Protein AF-A0A949I722-F1 (afdb_monomer_lite)

Radius of gyration: 18.89 Å; chains: 1; bounding box: 50×32×34 Å

pLDDT: mean 86.45, std 18.42, range [39.22, 98.5]

Sequence (75 aa):
RQKGHTELYRGAEYVVDFLPKVKIEVVVRDEQVEPAIDSIVKAARTGKIGDGKIFVTTVERTIRIRTGEQDEAAV

Secondary structure (DSSP, 8-state):
-----EEEETTEEEE-PPPP---------GGGHHHHHHHHHHHH--SSTT---------S--B-TTT--BGGGG-

Foldseek 3Di:
DDDFDFDDDPNDTDRPDDDDDDDDDDDDDPVCPVVVVVVLCVVQDPVDPPSDDDDDDDDPKAAQPVPRDIDPRRD

Structure (mmCIF, N/CA/C/O backbone):
data_AF-A0A949I722-F1
#
_entry.id   AF-A0A949I722-F1
#
loop_
_atom_site.group_PDB
_atom_site.id
_atom_site.type_symbol
_atom_site.label_atom_id
_atom_site.label_alt_id
_atom_site.label_comp_id
_atom_site.label_asym_id
_atom_site.label_entity_id
_atom_site.label_seq_id
_atom_site.pdbx_PDB_ins_code
_atom_site.Cartn_x
_atom_site.Cartn_y
_atom_site.Cartn_z
_atom_site.occupancy
_atom_site.B_iso_or_equiv
_atom_site.auth_seq_id
_atom_site.auth_comp_id
_atom_site.auth_asym_id
_atom_site.auth_atom_id
_atom_site.pdbx_PDB_model_num
ATOM 1 N N . ARG A 1 1 ? 3.682 22.789 -16.255 1.00 41.41 1 ARG A N 1
ATOM 2 C CA . ARG A 1 1 ? 4.456 23.073 -17.489 1.00 41.41 1 ARG A CA 1
ATOM 3 C C . ARG A 1 1 ? 5.887 22.629 -17.219 1.00 41.41 1 ARG A C 1
ATOM 5 O O . ARG A 1 1 ? 6.545 23.224 -16.385 1.00 41.41 1 ARG A O 1
ATOM 12 N N . GLN A 1 2 ? 6.272 21.512 -17.818 1.00 45.53 2 GLN A N 1
ATOM 13 C CA . GLN A 1 2 ? 7.553 20.818 -17.678 1.00 45.53 2 GLN A CA 1
ATOM 14 C C . GLN A 1 2 ? 8.674 21.608 -18.373 1.00 45.53 2 GLN A C 1
ATOM 16 O O . GLN A 1 2 ? 8.442 22.079 -19.486 1.00 45.53 2 GLN A O 1
ATOM 21 N N . LYS A 1 3 ? 9.846 21.746 -17.738 1.00 39.22 3 LYS A N 1
ATOM 22 C CA . LYS A 1 3 ? 11.185 21.872 -18.354 1.00 39.22 3 LYS A CA 1
ATOM 23 C C . LYS A 1 3 ? 12.241 21.731 -17.249 1.00 39.22 3 LYS A C 1
ATOM 25 O O . LYS A 1 3 ? 12.071 22.311 -16.183 1.00 39.22 3 LYS A O 1
ATOM 30 N N . GLY A 1 4 ? 13.241 20.887 -17.501 1.00 46.16 4 GLY A N 1
AT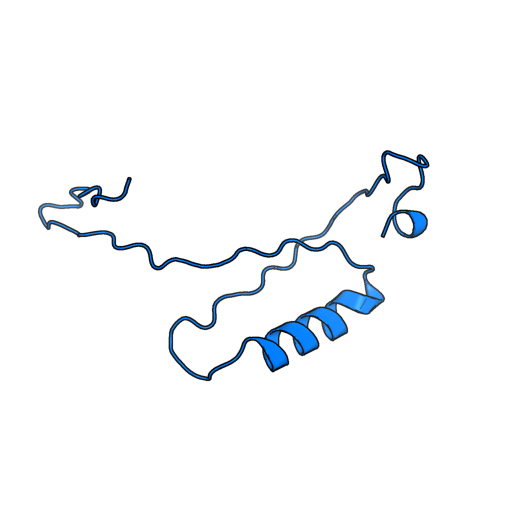OM 31 C CA . GLY A 1 4 ? 14.212 20.393 -16.529 1.00 46.16 4 GLY A CA 1
ATOM 32 C C . GLY A 1 4 ? 14.895 21.487 -15.716 1.00 46.16 4 GLY A C 1
ATOM 33 O O . GLY A 1 4 ? 15.360 22.489 -16.256 1.00 46.16 4 GLY A O 1
ATOM 34 N N . HIS A 1 5 ? 14.945 21.268 -14.406 1.00 50.84 5 HIS A N 1
ATOM 35 C CA . HIS A 1 5 ? 15.839 21.998 -13.526 1.00 50.84 5 HIS A CA 1
ATOM 36 C C . HIS A 1 5 ? 17.205 21.312 -13.591 1.00 50.84 5 HIS A 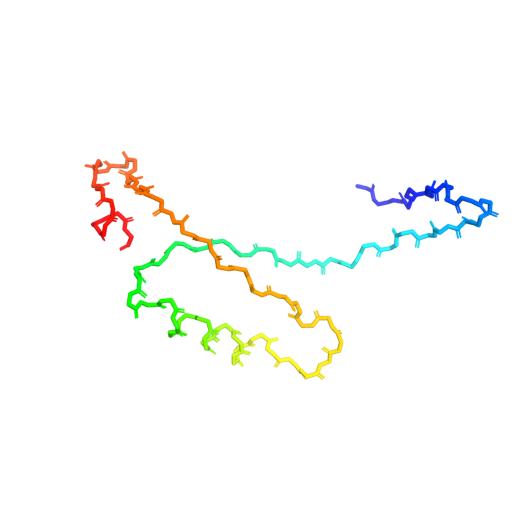C 1
ATOM 38 O O . HIS A 1 5 ? 17.366 20.195 -13.107 1.00 50.84 5 HIS A O 1
ATOM 44 N N . THR A 1 6 ? 18.169 21.966 -14.235 1.00 48.38 6 THR A N 1
ATOM 45 C CA . THR A 1 6 ? 19.576 21.562 -14.196 1.00 48.38 6 THR A CA 1
ATOM 46 C C . THR A 1 6 ? 20.166 22.049 -12.875 1.00 48.38 6 THR A C 1
ATOM 48 O O . THR A 1 6 ? 20.402 23.245 -12.709 1.00 48.38 6 THR A O 1
ATOM 51 N N . GLU A 1 7 ? 20.386 21.148 -11.919 1.00 52.50 7 GLU A N 1
ATOM 52 C CA . GLU A 1 7 ? 21.197 21.449 -10.736 1.00 52.50 7 GLU A CA 1
ATOM 53 C C . GLU A 1 7 ? 22.661 21.096 -11.026 1.00 52.50 7 GLU A C 1
ATOM 55 O O . GLU A 1 7 ? 22.993 19.972 -11.407 1.00 52.50 7 GLU A O 1
ATOM 60 N N . LEU A 1 8 ? 23.557 22.072 -10.866 1.00 51.62 8 LEU A N 1
ATOM 61 C CA . LEU A 1 8 ? 24.999 21.854 -10.960 1.00 51.62 8 LEU A CA 1
ATOM 62 C C . LEU A 1 8 ? 25.497 21.147 -9.693 1.00 51.62 8 LEU A C 1
ATOM 64 O O . LEU A 1 8 ? 25.569 21.759 -8.629 1.00 51.62 8 LEU A O 1
ATOM 68 N N . TYR A 1 9 ? 25.937 19.893 -9.817 1.00 53.31 9 TYR A N 1
ATOM 69 C CA . TYR A 1 9 ? 26.699 19.210 -8.769 1.00 53.31 9 TYR A CA 1
ATOM 70 C C . TYR A 1 9 ? 28.120 18.927 -9.269 1.00 53.31 9 TYR A C 1
ATOM 72 O O . TYR A 1 9 ? 28.333 18.121 -10.171 1.00 53.31 9 TYR A O 1
ATOM 80 N N . ARG A 1 10 ? 29.112 19.619 -8.689 1.00 56.66 10 ARG A N 1
ATOM 81 C CA . ARG A 1 10 ? 30.557 19.459 -8.976 1.00 56.66 10 ARG A CA 1
ATOM 82 C C . ARG A 1 10 ? 30.958 19.576 -10.460 1.00 56.66 10 ARG A C 1
ATOM 84 O O . ARG A 1 10 ? 31.817 18.836 -10.926 1.00 56.66 10 ARG A O 1
ATOM 91 N N . GLY A 1 11 ? 30.377 20.527 -11.191 1.00 63.97 11 GLY A N 1
ATOM 92 C CA . GLY A 1 11 ? 30.833 20.868 -12.547 1.00 63.97 11 GLY A CA 1
ATOM 93 C C . GLY A 1 11 ? 30.390 19.910 -13.659 1.00 63.97 11 GLY A C 1
ATOM 94 O O . GLY A 1 11 ? 30.876 20.041 -14.777 1.00 63.97 11 GLY A O 1
ATOM 95 N N . ALA A 1 12 ? 29.462 18.989 -13.382 1.00 57.69 12 ALA A N 1
ATOM 96 C CA . ALA A 1 12 ? 28.763 18.206 -14.397 1.00 57.69 12 ALA A CA 1
ATOM 97 C C . ALA A 1 12 ? 27.277 18.601 -14.423 1.00 57.69 12 ALA A C 1
ATOM 99 O O . ALA A 1 12 ? 26.632 18.678 -13.374 1.00 57.69 12 ALA A O 1
ATOM 100 N N . GLU A 1 1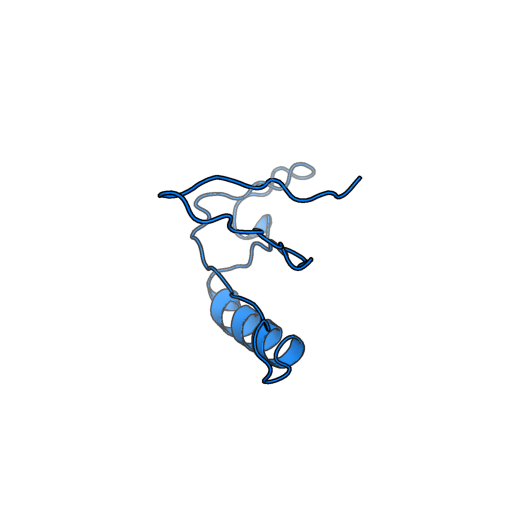3 ? 26.743 18.875 -15.614 1.00 55.62 13 GLU A N 1
ATOM 101 C CA . GLU A 1 13 ? 25.309 19.082 -15.819 1.00 55.62 13 GLU A CA 1
ATOM 102 C C . GLU A 1 13 ? 24.587 17.743 -15.643 1.00 55.62 13 GLU A C 1
ATOM 104 O O . GLU A 1 13 ? 24.740 16.834 -16.459 1.00 55.62 13 GLU A O 1
ATOM 109 N N . TYR A 1 14 ? 23.795 17.606 -14.580 1.00 55.69 14 TYR A N 1
ATOM 110 C CA . TYR A 1 14 ? 22.850 16.502 -14.461 1.00 55.69 14 TYR A CA 1
ATOM 111 C C . TYR A 1 14 ? 21.476 17.002 -14.891 1.00 55.69 14 TYR A C 1
ATOM 113 O O . TYR A 1 14 ? 20.859 17.836 -14.227 1.00 55.69 14 TYR A O 1
ATOM 121 N N . VAL A 1 15 ? 20.982 16.480 -16.012 1.00 60.97 15 VAL A N 1
ATOM 122 C CA . VAL A 1 15 ? 19.556 16.558 -16.327 1.00 60.97 15 VAL A CA 1
ATOM 123 C C . VAL A 1 15 ? 18.858 15.578 -15.389 1.00 60.97 15 VAL A C 1
ATOM 125 O O . VAL A 1 15 ? 18.955 14.362 -15.558 1.00 60.97 15 VAL A O 1
ATOM 128 N N . VAL A 1 16 ? 18.208 16.099 -14.350 1.00 60.22 16 VAL A N 1
ATOM 129 C CA . VAL A 1 16 ? 17.398 15.282 -13.444 1.00 60.22 16 VAL A CA 1
ATOM 130 C C . VAL A 1 16 ? 16.028 15.090 -14.088 1.00 60.22 16 VAL A C 1
ATOM 132 O O . VAL A 1 16 ? 15.118 15.903 -13.922 1.00 60.22 16 VAL A O 1
ATOM 135 N N . ASP A 1 17 ? 15.895 14.016 -14.862 1.00 72.12 17 ASP A N 1
ATOM 136 C CA . ASP A 1 17 ? 14.616 13.616 -15.439 1.00 72.12 17 ASP A CA 1
ATOM 137 C C . ASP A 1 17 ? 13.798 12.815 -14.423 1.00 72.12 17 ASP A C 1
ATOM 139 O O . ASP A 1 17 ? 14.158 11.710 -14.008 1.00 72.12 17 ASP A O 1
ATOM 143 N N . PHE A 1 18 ? 12.648 13.365 -14.042 1.00 76.81 18 PHE A N 1
ATOM 144 C CA . PHE A 1 18 ? 11.659 12.646 -13.252 1.00 76.81 18 PHE A CA 1
ATOM 145 C C . PHE A 1 18 ? 10.715 11.880 -14.174 1.00 76.81 18 PHE A C 1
ATOM 147 O O . PHE A 1 18 ? 10.022 12.464 -15.011 1.00 76.81 18 PHE A O 1
ATOM 154 N N . LEU A 1 19 ? 10.640 10.564 -13.985 1.00 84.69 19 LEU A N 1
ATOM 155 C CA . LEU A 1 19 ? 9.613 9.750 -14.624 1.00 84.69 19 LEU A CA 1
ATOM 156 C C . LEU A 1 19 ? 8.285 9.915 -13.871 1.00 84.69 19 LEU A C 1
ATOM 158 O O . LEU A 1 19 ? 8.272 9.787 -12.643 1.00 84.69 19 LEU A O 1
ATOM 162 N N . PRO A 1 20 ? 7.159 10.149 -14.568 1.00 91.25 20 PRO A N 1
ATOM 163 C CA . PRO A 1 20 ? 5.859 10.242 -13.920 1.00 91.25 20 PRO A CA 1
ATOM 164 C C . PRO A 1 20 ? 5.496 8.906 -13.256 1.00 91.25 20 PRO A C 1
ATOM 166 O O . PRO A 1 20 ? 5.608 7.837 -13.863 1.00 91.25 20 PRO A O 1
ATOM 169 N N . LYS A 1 21 ? 5.056 8.971 -11.997 1.00 94.56 21 LYS A N 1
ATOM 170 C CA . LYS A 1 21 ? 4.582 7.836 -11.191 1.00 94.56 21 LYS A CA 1
ATOM 171 C C . LYS A 1 21 ? 3.325 8.243 -10.428 1.00 94.56 21 LYS A C 1
ATOM 173 O O . LYS A 1 21 ? 3.152 9.415 -10.105 1.00 94.56 21 LYS A O 1
ATOM 178 N N . VAL A 1 22 ? 2.466 7.271 -10.130 1.00 95.44 22 VAL A N 1
ATOM 179 C CA . VAL A 1 22 ? 1.299 7.464 -9.260 1.00 95.44 22 VAL A CA 1
ATOM 180 C C . VAL A 1 22 ? 1.690 7.069 -7.840 1.00 95.44 22 VAL A C 1
ATOM 182 O O . VAL A 1 22 ? 2.235 5.986 -7.634 1.00 95.44 22 VAL A O 1
ATOM 185 N N . LYS A 1 23 ? 1.416 7.944 -6.869 1.00 96.44 23 LYS A N 1
ATOM 186 C CA . LYS A 1 23 ? 1.513 7.628 -5.441 1.00 96.44 23 LYS A CA 1
ATOM 187 C C . LYS A 1 23 ? 0.127 7.224 -4.947 1.00 96.44 23 LYS A C 1
ATOM 189 O O . LYS A 1 23 ? -0.832 7.960 -5.163 1.00 96.44 23 LYS A O 1
ATOM 194 N N . ILE A 1 24 ? 0.039 6.065 -4.304 1.00 96.56 24 ILE A N 1
ATOM 195 C CA . ILE A 1 24 ? -1.167 5.588 -3.626 1.00 96.56 24 ILE A CA 1
ATOM 196 C C . ILE A 1 24 ? -0.856 5.579 -2.133 1.00 96.56 24 ILE A C 1
ATOM 198 O O . ILE A 1 24 ? 0.173 5.045 -1.726 1.00 96.56 24 ILE A O 1
ATOM 202 N N . GLU A 1 25 ? -1.735 6.180 -1.340 1.00 97.62 25 GLU A N 1
ATOM 203 C CA . GLU A 1 25 ? -1.682 6.147 0.119 1.00 97.62 25 GLU A CA 1
ATOM 204 C C . GLU A 1 25 ? -2.986 5.539 0.615 1.00 97.62 25 GLU A C 1
ATOM 206 O O . GLU A 1 25 ? -4.071 6.010 0.274 1.00 97.62 25 GLU A O 1
ATOM 211 N N . VAL A 1 26 ? -2.868 4.457 1.376 1.00 96.44 26 VAL A N 1
ATOM 212 C CA . VAL A 1 26 ? -3.997 3.723 1.937 1.00 96.44 26 VAL A CA 1
ATOM 213 C C . VAL A 1 26 ? -3.644 3.329 3.362 1.00 96.44 26 VAL A C 1
ATOM 215 O O . VAL A 1 26 ? -2.530 2.881 3.627 1.00 96.44 26 VAL A O 1
ATOM 218 N N . VAL A 1 27 ? -4.590 3.535 4.273 1.00 97.19 27 VAL A N 1
ATOM 219 C CA . VAL A 1 27 ? -4.514 3.042 5.648 1.00 97.19 27 VAL A CA 1
ATOM 220 C C . VAL A 1 27 ? -5.334 1.764 5.696 1.00 97.19 27 VAL A C 1
ATOM 222 O O . VAL A 1 27 ? -6.448 1.728 5.175 1.00 97.19 27 VAL A O 1
ATOM 225 N N . VAL A 1 28 ? -4.759 0.714 6.265 1.00 96.81 28 VAL A N 1
ATOM 226 C CA . VAL A 1 28 ? -5.399 -0.591 6.440 1.00 96.81 28 VAL A CA 1
ATOM 227 C C . VAL A 1 28 ? -5.192 -1.040 7.880 1.00 96.81 28 VAL A C 1
ATOM 229 O O . VAL A 1 28 ? -4.284 -0.549 8.548 1.00 96.81 28 VAL A O 1
ATOM 232 N N . ARG A 1 29 ? -6.032 -1.963 8.352 1.00 96.19 29 ARG A N 1
ATOM 233 C CA . ARG A 1 29 ? -5.828 -2.610 9.654 1.00 96.19 29 ARG A CA 1
ATOM 234 C C . ARG A 1 29 ? -4.559 -3.461 9.631 1.00 96.19 29 ARG A C 1
ATOM 236 O O . ARG A 1 29 ? -4.179 -3.957 8.566 1.00 96.19 29 ARG A O 1
ATOM 243 N N . ASP A 1 30 ? -3.937 -3.655 10.790 1.00 95.69 30 ASP A N 1
ATOM 244 C CA . ASP A 1 30 ? -2.652 -4.353 10.919 1.00 95.69 30 ASP A CA 1
ATOM 245 C C . ASP A 1 30 ? -2.699 -5.766 10.316 1.00 95.69 30 ASP A C 1
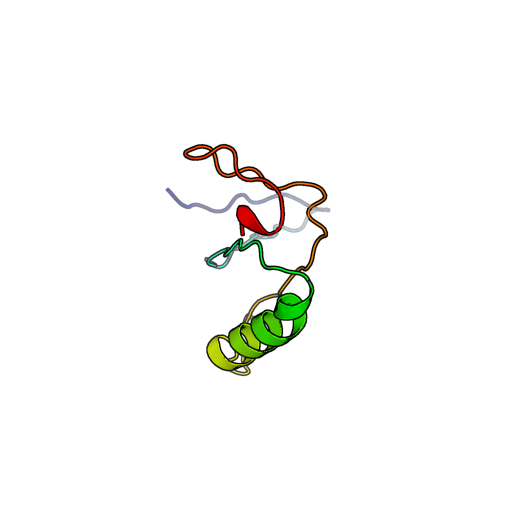ATOM 247 O O . ASP A 1 30 ? -1.794 -6.162 9.579 1.00 95.69 30 ASP A O 1
ATOM 251 N N . GLU A 1 31 ? -3.798 -6.503 10.512 1.00 96.69 31 GLU A N 1
ATOM 252 C CA . GLU A 1 31 ? -3.977 -7.841 9.938 1.00 96.69 31 GLU A CA 1
ATOM 253 C C . GLU A 1 31 ? -4.094 -7.858 8.402 1.00 96.69 31 GLU A C 1
ATOM 255 O O . GLU A 1 31 ? -3.996 -8.917 7.779 1.00 96.69 31 GLU A O 1
ATOM 260 N N . GLN A 1 32 ? -4.305 -6.698 7.772 1.00 97.44 32 GLN A N 1
ATOM 261 C CA . GLN A 1 32 ? -4.437 -6.551 6.322 1.00 97.44 32 GLN A CA 1
ATOM 262 C C . GLN A 1 32 ? -3.173 -6.023 5.640 1.00 97.44 32 GLN A C 1
ATOM 264 O O . GLN A 1 32 ? -3.145 -5.983 4.409 1.00 97.44 32 GLN A O 1
ATOM 269 N N . VAL A 1 33 ? -2.127 -5.664 6.392 1.00 97.62 33 VAL A N 1
ATOM 270 C CA . VAL A 1 33 ? -0.879 -5.113 5.836 1.00 97.62 33 VAL A CA 1
ATOM 271 C C . VAL A 1 33 ? -0.236 -6.085 4.842 1.00 97.62 33 VAL A C 1
ATOM 273 O O . VAL A 1 33 ? -0.068 -5.733 3.674 1.00 97.62 33 VAL A O 1
ATOM 276 N N . GLU A 1 34 ? 0.052 -7.321 5.259 1.00 98.38 34 GLU A N 1
ATOM 277 C CA . GLU A 1 34 ? 0.677 -8.328 4.385 1.00 98.38 34 GLU A CA 1
ATOM 278 C C . GLU A 1 34 ? -0.211 -8.687 3.171 1.00 98.38 34 GLU A C 1
ATOM 280 O O . GLU A 1 34 ? 0.264 -8.584 2.035 1.00 98.38 34 GLU A O 1
ATOM 285 N N . PRO A 1 35 ? -1.523 -8.983 3.333 1.00 98.31 35 PRO A N 1
ATOM 286 C CA . PRO A 1 35 ? -2.418 -9.193 2.191 1.00 98.31 35 PRO A CA 1
ATOM 287 C C . PRO A 1 35 ? -2.478 -8.022 1.196 1.00 98.31 35 PRO A C 1
ATOM 289 O O . PRO A 1 35 ? -2.594 -8.240 -0.017 1.00 98.31 35 PRO A O 1
ATOM 292 N N . ALA A 1 36 ? -2.425 -6.777 1.682 1.00 98.06 36 ALA A N 1
ATOM 293 C CA . ALA A 1 36 ? -2.437 -5.590 0.834 1.00 98.06 36 ALA A CA 1
ATOM 294 C C . ALA A 1 36 ? -1.135 -5.461 0.033 1.00 98.06 36 ALA A C 1
ATOM 296 O O . ALA A 1 36 ? -1.189 -5.230 -1.178 1.00 98.06 36 ALA A O 1
ATOM 297 N N . ILE A 1 37 ? 0.020 -5.664 0.677 1.00 98.31 37 ILE A N 1
ATOM 298 C CA . ILE A 1 37 ? 1.334 -5.649 0.020 1.00 98.31 37 ILE A CA 1
ATOM 299 C C . ILE A 1 37 ? 1.374 -6.693 -1.098 1.00 98.31 37 ILE A C 1
ATOM 301 O O . ILE A 1 37 ? 1.673 -6.343 -2.243 1.00 98.31 37 ILE A O 1
ATOM 305 N N . ASP A 1 38 ? 1.000 -7.938 -0.804 1.00 98.50 38 ASP A N 1
ATOM 306 C CA . ASP A 1 38 ? 0.990 -9.030 -1.782 1.00 98.50 38 ASP A CA 1
ATOM 307 C C . ASP A 1 38 ? 0.094 -8.720 -2.986 1.00 98.50 38 ASP A C 1
ATOM 309 O O . ASP A 1 38 ? 0.477 -8.929 -4.144 1.00 98.50 38 ASP A O 1
ATOM 313 N N . SER A 1 39 ? -1.091 -8.165 -2.724 1.00 98.25 39 SER A N 1
ATOM 314 C CA . SER A 1 39 ? -2.041 -7.774 -3.766 1.00 98.25 39 SER A CA 1
ATOM 315 C C . SER A 1 39 ? -1.478 -6.670 -4.666 1.00 98.25 39 SER A C 1
ATOM 317 O O . SER A 1 39 ? -1.573 -6.770 -5.893 1.00 98.25 39 SER A O 1
ATOM 319 N N . ILE A 1 40 ? -0.846 -5.644 -4.083 1.00 97.81 40 ILE A N 1
ATOM 320 C CA . ILE A 1 40 ? -0.224 -4.543 -4.831 1.00 97.81 40 ILE A CA 1
ATOM 321 C C . ILE A 1 40 ? 0.949 -5.062 -5.662 1.00 97.81 40 ILE A C 1
ATOM 323 O O . ILE A 1 40 ? 1.031 -4.755 -6.851 1.00 97.81 40 ILE A O 1
ATOM 327 N N . VAL A 1 41 ? 1.832 -5.880 -5.080 1.00 98.12 41 VAL A N 1
ATOM 328 C CA . VAL A 1 41 ? 2.979 -6.458 -5.796 1.00 98.12 41 VAL A CA 1
ATOM 329 C C . VAL A 1 41 ? 2.500 -7.290 -6.980 1.00 98.12 41 VAL A C 1
ATOM 331 O O . VAL A 1 41 ? 2.996 -7.113 -8.092 1.00 98.12 41 VAL A O 1
ATOM 334 N N . LYS A 1 42 ? 1.511 -8.165 -6.777 1.00 98.19 42 LYS A N 1
ATOM 335 C CA . LYS A 1 42 ? 0.973 -9.014 -7.845 1.00 98.19 42 LYS A CA 1
ATOM 336 C C . LYS A 1 42 ? 0.345 -8.201 -8.979 1.00 98.19 42 LYS A C 1
ATOM 338 O O . LYS A 1 42 ? 0.487 -8.586 -10.136 1.00 98.19 42 LYS A O 1
ATOM 343 N N . ALA A 1 43 ? -0.342 -7.105 -8.662 1.00 97.69 43 ALA A N 1
ATOM 344 C CA . ALA A 1 43 ? -1.020 -6.275 -9.654 1.00 97.69 43 ALA A CA 1
ATOM 345 C C . ALA A 1 43 ? -0.076 -5.312 -10.395 1.00 97.69 43 ALA A C 1
ATOM 347 O O . ALA A 1 43 ? -0.251 -5.083 -11.590 1.00 97.69 43 ALA A O 1
ATOM 348 N N . ALA A 1 44 ? 0.907 -4.732 -9.700 1.00 97.12 44 ALA A N 1
ATOM 349 C CA . ALA A 1 44 ? 1.754 -3.665 -10.235 1.00 97.12 44 ALA A CA 1
ATOM 350 C C . ALA A 1 44 ? 3.071 -4.160 -10.858 1.00 97.12 44 ALA A C 1
ATOM 352 O O . ALA A 1 44 ? 3.700 -3.423 -11.618 1.00 97.12 44 ALA A O 1
ATOM 353 N N . ARG A 1 45 ? 3.514 -5.387 -10.549 1.00 97.56 45 ARG A N 1
ATOM 354 C CA . ARG A 1 45 ? 4.789 -5.924 -11.042 1.00 97.56 45 ARG A CA 1
ATOM 355 C C . ARG A 1 45 ? 4.720 -6.254 -12.532 1.00 97.56 45 ARG A C 1
ATOM 357 O O . ARG A 1 45 ? 4.002 -7.158 -12.949 1.00 97.56 45 ARG A O 1
ATOM 364 N N . THR A 1 46 ? 5.562 -5.592 -13.320 1.00 97.50 46 THR A N 1
ATOM 365 C CA . THR A 1 46 ? 5.788 -5.897 -14.741 1.00 97.50 46 THR A CA 1
ATOM 366 C C . THR A 1 46 ? 7.083 -6.678 -14.970 1.00 97.50 46 THR A C 1
ATOM 368 O O . THR A 1 46 ? 7.293 -7.234 -16.047 1.00 97.50 46 THR A O 1
ATOM 371 N N . GLY A 1 47 ? 7.966 -6.716 -13.964 1.00 95.69 47 GLY A N 1
ATOM 372 C CA . GLY A 1 47 ? 9.293 -7.326 -14.050 1.00 95.69 47 GLY A CA 1
ATOM 373 C C . GLY A 1 47 ? 10.343 -6.421 -14.697 1.00 95.69 47 GLY A C 1
ATOM 374 O O . GLY A 1 47 ? 11.470 -6.863 -14.916 1.00 95.69 47 GLY A O 1
ATOM 375 N N . LYS A 1 48 ? 9.998 -5.164 -15.002 1.00 95.56 48 LYS A N 1
ATOM 376 C CA . LYS A 1 48 ? 10.898 -4.180 -15.612 1.00 95.56 48 LYS A CA 1
ATOM 377 C C . LYS A 1 48 ? 11.411 -3.185 -14.574 1.00 95.56 48 LYS A C 1
ATOM 379 O O . LYS A 1 48 ? 10.827 -2.981 -13.510 1.00 95.56 48 LYS A O 1
ATOM 384 N N . ILE A 1 49 ? 12.522 -2.528 -14.902 1.00 92.69 49 ILE A N 1
ATOM 385 C CA . ILE A 1 49 ? 13.069 -1.451 -14.073 1.00 92.69 49 ILE A CA 1
ATOM 386 C C . ILE A 1 49 ? 12.021 -0.339 -13.953 1.00 92.69 49 ILE A C 1
ATOM 388 O O . ILE A 1 49 ? 11.506 0.158 -14.953 1.00 92.69 49 ILE A O 1
ATOM 392 N N . GLY A 1 50 ? 11.736 0.066 -12.714 1.00 93.19 50 GLY A N 1
ATOM 393 C CA . GLY A 1 50 ? 10.814 1.162 -12.423 1.00 93.19 50 GLY A CA 1
ATOM 394 C C . GLY A 1 50 ? 9.410 0.749 -11.975 1.00 93.19 50 GLY A C 1
ATOM 395 O O . GLY A 1 50 ? 8.563 1.638 -11.888 1.00 93.19 50 GLY A O 1
ATOM 396 N N . ASP A 1 51 ? 9.166 -0.524 -11.643 1.00 96.12 51 ASP A N 1
ATOM 397 C CA . ASP A 1 51 ? 7.894 -1.004 -11.056 1.00 96.12 51 ASP A CA 1
ATOM 398 C C . ASP A 1 51 ? 7.504 -0.288 -9.743 1.00 96.12 51 ASP A C 1
ATOM 400 O O . ASP A 1 51 ? 6.339 -0.272 -9.361 1.00 96.12 51 ASP A O 1
ATOM 404 N N . GLY A 1 52 ? 8.452 0.387 -9.086 1.00 96.00 52 GLY A N 1
ATOM 405 C CA . GLY A 1 52 ? 8.191 1.261 -7.944 1.00 96.00 52 GLY A CA 1
ATOM 406 C C . GLY A 1 52 ? 8.676 0.677 -6.622 1.00 96.00 52 GLY A C 1
ATOM 407 O O . GLY A 1 52 ? 9.581 -0.157 -6.595 1.00 96.00 52 GLY A O 1
ATOM 408 N N . LYS A 1 53 ? 8.132 1.198 -5.521 1.00 97.31 53 LYS A N 1
ATOM 409 C CA . LYS A 1 53 ? 8.419 0.779 -4.145 1.00 97.31 53 LYS A CA 1
ATOM 410 C C . LYS A 1 53 ? 7.141 0.892 -3.320 1.00 97.31 53 LYS A C 1
ATOM 412 O O . LYS A 1 53 ? 6.327 1.773 -3.587 1.00 97.31 53 LYS A O 1
ATOM 417 N N . ILE A 1 54 ? 7.013 0.036 -2.316 1.00 98.12 54 ILE A N 1
ATOM 418 C CA . ILE A 1 54 ? 5.983 0.132 -1.281 1.00 98.12 54 ILE A CA 1
ATOM 419 C C . ILE A 1 54 ? 6.697 0.534 0.007 1.00 98.12 54 ILE A C 1
ATOM 421 O O . ILE A 1 54 ? 7.754 -0.011 0.322 1.00 98.12 54 ILE A O 1
ATOM 425 N N . PHE A 1 55 ? 6.136 1.504 0.719 1.00 98.31 55 PHE A N 1
ATOM 426 C CA . PHE A 1 55 ? 6.594 1.910 2.041 1.00 98.31 55 PHE A CA 1
ATOM 427 C C . PHE A 1 55 ? 5.466 1.638 3.026 1.00 98.31 55 PHE A C 1
ATOM 429 O O . PHE A 1 55 ? 4.313 1.945 2.731 1.00 98.31 55 PHE A O 1
ATOM 436 N N . VAL A 1 56 ? 5.810 1.064 4.173 1.00 97.94 56 VAL A N 1
ATOM 437 C CA . VAL A 1 56 ? 4.869 0.774 5.255 1.00 97.94 56 VAL A CA 1
ATOM 438 C C . VAL A 1 56 ? 5.264 1.639 6.438 1.00 97.94 56 VAL A C 1
ATOM 440 O O . VAL A 1 56 ? 6.431 1.665 6.831 1.00 97.94 56 VAL A O 1
ATOM 443 N N . THR A 1 57 ? 4.301 2.373 6.978 1.00 97.81 57 THR A N 1
ATOM 444 C CA . THR A 1 57 ? 4.490 3.264 8.122 1.00 97.81 57 THR A CA 1
ATOM 445 C C . THR A 1 57 ? 3.325 3.095 9.079 1.00 97.81 57 THR A C 1
ATOM 447 O O . THR A 1 57 ? 2.178 3.057 8.636 1.00 97.81 57 THR A O 1
ATOM 450 N N . THR A 1 58 ? 3.609 3.036 10.377 1.00 96.81 58 THR A N 1
ATOM 451 C CA . THR A 1 58 ? 2.581 2.961 11.418 1.00 96.81 58 THR A CA 1
ATOM 452 C C . THR A 1 58 ? 1.748 4.242 11.451 1.00 96.81 58 THR A C 1
ATOM 454 O O . THR A 1 58 ? 2.296 5.344 11.393 1.00 96.81 58 THR A O 1
ATOM 457 N N . VAL A 1 59 ? 0.428 4.095 11.570 1.00 96.81 59 VAL A N 1
ATOM 458 C CA . VAL A 1 59 ? -0.509 5.196 11.820 1.00 96.81 59 VAL A CA 1
ATOM 459 C C . VAL A 1 59 ? -1.001 5.063 13.254 1.00 96.81 59 VAL 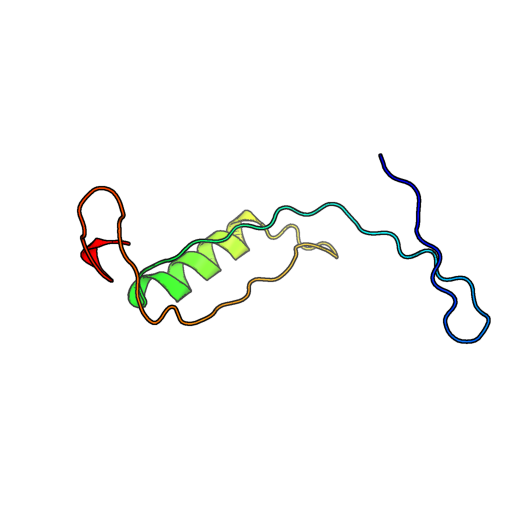A C 1
ATOM 461 O O . VAL A 1 59 ? -1.720 4.126 13.575 1.00 96.81 59 VAL A O 1
ATOM 464 N N . GLU A 1 60 ? -0.604 5.994 14.120 1.00 96.44 60 GLU A N 1
ATOM 465 C CA . GLU A 1 60 ? -0.931 5.920 15.553 1.00 96.44 60 GLU A CA 1
ATOM 466 C C . GLU A 1 60 ? -2.415 6.160 15.849 1.00 96.44 60 GLU A C 1
ATOM 468 O O . GLU A 1 60 ? -2.912 5.717 16.881 1.00 96.44 60 GLU A O 1
ATOM 473 N N . ARG A 1 61 ? -3.116 6.900 14.980 1.00 96.31 61 ARG A N 1
ATOM 474 C CA . ARG A 1 61 ? -4.525 7.240 15.180 1.00 96.31 61 ARG A CA 1
ATOM 475 C C . ARG A 1 61 ? -5.236 7.537 13.870 1.00 96.31 61 ARG A C 1
ATOM 477 O O . ARG A 1 61 ? -4.727 8.309 13.055 1.00 96.31 61 ARG A O 1
ATOM 484 N N . THR A 1 62 ? -6.454 7.021 13.724 1.00 97.12 62 THR A N 1
ATOM 485 C CA . THR A 1 62 ? -7.329 7.331 12.580 1.00 97.12 62 THR A CA 1
ATOM 486 C C . THR A 1 62 ? -8.648 7.920 13.065 1.00 97.12 62 THR A C 1
ATOM 488 O O . THR A 1 62 ? -9.170 7.501 14.090 1.00 97.12 62 THR A O 1
ATOM 491 N N . ILE A 1 63 ? -9.196 8.914 12.357 1.00 97.50 63 ILE A N 1
ATOM 492 C CA . ILE A 1 63 ? -10.500 9.509 12.688 1.00 97.50 63 ILE A CA 1
ATOM 493 C C . ILE A 1 63 ? -11.319 9.699 11.411 1.00 97.50 63 ILE A C 1
ATOM 495 O O . ILE A 1 63 ? -10.905 10.415 10.495 1.00 97.50 63 ILE A O 1
ATOM 499 N N . ARG A 1 64 ? -12.524 9.121 11.359 1.00 97.81 64 ARG A N 1
ATOM 500 C CA . ARG A 1 64 ? -13.468 9.356 10.261 1.00 97.81 64 ARG A CA 1
ATOM 501 C C . ARG A 1 64 ? -14.239 10.651 10.512 1.00 97.81 64 ARG A C 1
ATOM 503 O O . ARG A 1 64 ? -15.171 10.674 11.307 1.00 97.81 64 ARG A O 1
ATOM 510 N N . ILE A 1 65 ? -13.922 11.714 9.768 1.00 97.75 65 ILE A N 1
ATOM 511 C CA . ILE A 1 65 ? -14.493 13.070 9.955 1.00 97.75 65 ILE A CA 1
ATOM 512 C C . ILE A 1 65 ? -16.028 13.079 10.047 1.00 97.75 65 ILE A C 1
ATOM 514 O O . ILE A 1 65 ? -16.598 13.798 10.859 1.00 97.75 65 ILE A O 1
ATOM 518 N N . ARG A 1 66 ? -16.708 12.279 9.219 1.00 97.81 66 ARG A N 1
ATOM 519 C CA . ARG A 1 66 ? -18.176 12.273 9.140 1.00 97.81 66 ARG A CA 1
ATOM 520 C C . ARG A 1 66 ? -18.859 11.694 10.383 1.00 97.81 66 ARG A C 1
ATOM 522 O O . ARG A 1 66 ? -19.945 12.149 10.721 1.00 97.81 66 ARG A O 1
ATOM 529 N N . THR A 1 67 ? -18.286 10.659 10.994 1.00 97.94 67 THR A N 1
ATOM 530 C CA . THR A 1 67 ? -18.929 9.884 12.075 1.00 97.94 67 THR A CA 1
ATOM 531 C C . THR A 1 67 ? -18.247 10.070 13.426 1.00 97.94 67 THR A C 1
ATOM 533 O O . THR A 1 67 ? -18.859 9.798 14.451 1.00 97.94 67 THR A O 1
ATOM 536 N N . GLY A 1 68 ? -16.994 10.530 13.443 1.00 97.31 68 GLY A N 1
ATOM 537 C CA . GLY A 1 68 ? -16.162 10.575 14.643 1.00 97.31 68 GLY A CA 1
ATOM 538 C C . GLY A 1 68 ? -15.627 9.207 15.078 1.00 97.31 68 GLY A C 1
ATOM 539 O O . GLY A 1 68 ? -14.983 9.135 16.122 1.00 97.31 68 GLY A O 1
ATOM 540 N N . GLU A 1 69 ? -15.870 8.143 14.301 1.00 97.94 69 GLU A N 1
ATOM 541 C CA . GLU A 1 69 ? -15.268 6.824 14.529 1.00 97.94 69 GLU A CA 1
ATOM 542 C C . GLU A 1 69 ? -13.746 6.940 14.547 1.00 97.94 69 GLU A C 1
ATOM 544 O O . GLU A 1 69 ? -13.171 7.750 13.810 1.00 97.94 69 GLU A O 1
ATOM 549 N N . GLN A 1 70 ? -13.109 6.132 15.391 1.00 97.06 70 GLN A N 1
ATOM 550 C CA . GLN A 1 70 ? -11.666 6.148 15.588 1.00 97.06 70 GLN A CA 1
ATOM 551 C C . GLN A 1 70 ? -11.053 4.789 15.267 1.00 97.06 70 GLN A C 1
ATOM 553 O O . GLN A 1 70 ? -11.716 3.756 15.379 1.00 97.06 70 GLN A O 1
ATOM 558 N N . ASP A 1 71 ? -9.786 4.838 14.870 1.00 95.31 71 ASP A N 1
ATOM 559 C CA . ASP A 1 71 ? -8.888 3.699 14.703 1.00 95.31 71 ASP A CA 1
ATOM 560 C C . ASP A 1 71 ? -9.507 2.611 13.821 1.00 95.31 71 ASP A C 1
ATOM 562 O O . ASP A 1 71 ? -9.883 2.909 12.688 1.00 95.31 71 ASP A O 1
ATOM 566 N N . GLU A 1 72 ? -9.655 1.380 14.307 1.00 92.94 72 GLU A N 1
ATOM 567 C CA . GLU A 1 72 ? -10.194 0.268 13.513 1.00 92.94 72 GLU A CA 1
ATOM 568 C C . GLU A 1 72 ? -11.596 0.534 12.948 1.00 92.94 72 GLU A C 1
ATOM 570 O O . GLU A 1 72 ? -11.904 0.082 11.853 1.00 92.94 72 GLU A O 1
ATOM 575 N N . ALA A 1 73 ? -12.450 1.294 13.644 1.00 94.50 73 ALA A N 1
ATOM 576 C CA . ALA A 1 73 ? -13.780 1.645 13.129 1.00 94.50 73 ALA A CA 1
ATOM 577 C C . ALA A 1 73 ? -13.719 2.722 12.0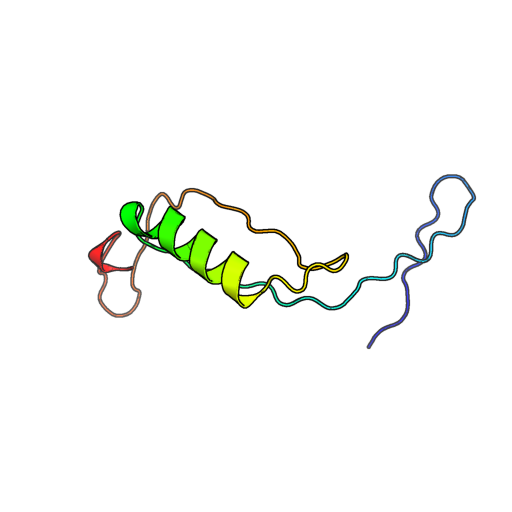24 1.00 94.50 73 ALA A C 1
ATOM 579 O O . ALA A 1 73 ? -14.663 2.920 11.250 1.00 94.50 73 ALA A O 1
ATOM 580 N N . ALA A 1 74 ? -12.604 3.448 11.947 1.00 94.38 74 ALA A N 1
ATOM 581 C CA . ALA A 1 74 ? -12.369 4.485 10.954 1.00 94.38 74 ALA A CA 1
ATOM 582 C C . ALA A 1 74 ? -11.692 3.967 9.674 1.00 94.38 74 ALA A C 1
ATOM 584 O O . ALA A 1 74 ? -11.661 4.716 8.690 1.00 94.38 74 ALA A O 1
ATOM 585 N N . VAL A 1 75 ? -11.207 2.720 9.675 1.00 90.31 75 VAL A N 1
ATOM 586 C CA . VAL A 1 75 ? -10.464 2.079 8.576 1.00 90.31 75 VAL A CA 1
ATOM 587 C C . VAL A 1 75 ? -11.302 1.000 7.902 1.00 90.31 75 VAL A C 1
ATOM 589 O O . VAL A 1 75 ? -11.727 0.044 8.580 1.00 90.31 75 VAL A O 1
#